Protein AF-A0A1I7ICJ1-F1 (afdb_monomer_lite)

Sequence (61 aa):
MERQKVDGRKYVVWIKGRDGWRPGKAVDRDRAEALVQRLSGGPWSYRMVPAPRTTVEDLAE

Foldseek 3Di:
DPPPPQPVWWKWKWKQDPVGTDTDDTHGPVVNVVVVVVPVVDPIDMDIGTPDPDDSVNVPD

Radius of gyration: 12.44 Å; chains: 1; bounding box: 25×28×33 Å

Structure (mmCIF, N/CA/C/O backbone):
data_AF-A0A1I7ICJ1-F1
#
_entry.id   AF-A0A1I7ICJ1-F1
#
loop_
_atom_site.group_PDB
_atom_site.id
_atom_site.type_symbol
_atom_site.label_atom_id
_atom_site.label_alt_id
_atom_site.label_comp_id
_atom_site.label_asym_id
_atom_site.label_entity_id
_atom_site.label_seq_id
_atom_site.pdbx_PDB_ins_code
_atom_site.Cartn_x
_atom_site.Cartn_y
_atom_site.Cartn_z
_atom_site.occupancy
_atom_site.B_iso_or_equiv
_atom_site.auth_seq_id
_atom_site.auth_comp_id
_atom_site.auth_asym_id
_atom_site.auth_atom_id
_atom_site.pdbx_PDB_model_num
ATOM 1 N N . MET A 1 1 ? -6.544 21.343 18.385 1.00 39.66 1 MET A N 1
ATOM 2 C CA . MET A 1 1 ? -5.889 20.064 18.036 1.00 39.66 1 MET A CA 1
ATOM 3 C C . MET A 1 1 ? -6.976 19.091 17.636 1.00 39.66 1 MET A C 1
ATOM 5 O O . MET A 1 1 ? -7.612 18.493 18.496 1.00 39.66 1 MET A O 1
ATOM 9 N N . GLU A 1 2 ? -7.277 19.039 16.343 1.00 43.97 2 GLU A N 1
ATOM 10 C CA . GLU A 1 2 ? -8.290 18.136 15.810 1.00 43.97 2 GLU A CA 1
ATOM 11 C C . GLU A 1 2 ? -7.769 16.709 15.991 1.00 43.97 2 GLU A C 1
ATOM 13 O O . GLU A 1 2 ? -6.762 16.319 15.400 1.00 43.97 2 GLU A O 1
ATOM 18 N N . ARG A 1 3 ? -8.381 15.961 16.916 1.00 49.25 3 ARG A N 1
ATOM 19 C CA . ARG A 1 3 ? -8.094 14.538 17.083 1.00 49.25 3 ARG A CA 1
ATOM 20 C C .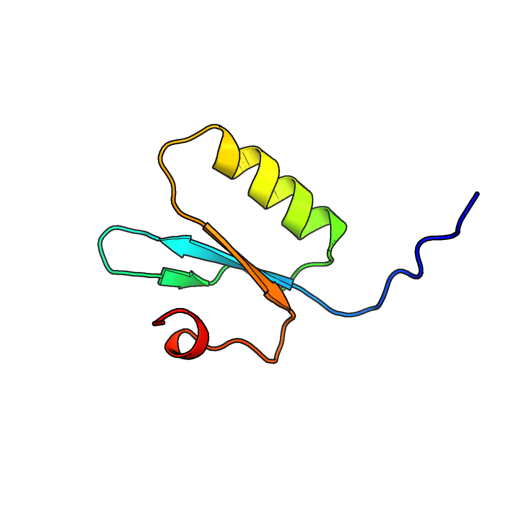 ARG A 1 3 ? -8.534 13.882 15.785 1.00 49.25 3 ARG A C 1
ATOM 22 O O . ARG A 1 3 ? -9.732 13.685 15.592 1.00 49.25 3 ARG A O 1
ATOM 29 N N . GLN A 1 4 ? -7.579 13.597 14.898 1.00 52.59 4 GLN A N 1
ATOM 30 C CA . GLN A 1 4 ? -7.801 12.707 13.768 1.00 52.59 4 GLN A CA 1
ATOM 31 C C . GLN A 1 4 ? -8.458 11.460 14.344 1.00 52.59 4 GLN A C 1
ATOM 33 O O . GLN A 1 4 ? -7.838 10.709 15.099 1.00 52.59 4 GLN A O 1
ATOM 38 N N . LYS A 1 5 ? -9.756 11.296 14.075 1.00 49.25 5 LYS A N 1
ATOM 39 C CA . LYS A 1 5 ? -10.441 10.040 14.332 1.00 49.25 5 LYS A CA 1
ATOM 40 C C . LYS A 1 5 ? -9.631 9.026 13.544 1.00 49.25 5 LYS A C 1
ATOM 42 O O . LYS A 1 5 ? -9.597 9.108 12.317 1.00 49.25 5 LYS A O 1
ATOM 47 N N . VAL A 1 6 ? -8.917 8.150 14.246 1.00 54.25 6 VAL A N 1
ATOM 48 C CA . VAL A 1 6 ? -8.287 6.981 13.639 1.00 54.25 6 VAL A CA 1
ATOM 49 C C . VAL A 1 6 ? -9.460 6.121 13.202 1.00 54.25 6 VAL A C 1
ATOM 51 O O . VAL A 1 6 ? -9.985 5.307 13.956 1.00 54.25 6 VAL A O 1
ATOM 54 N N . ASP A 1 7 ? -9.994 6.447 12.030 1.00 60.47 7 ASP A N 1
ATOM 55 C CA . ASP A 1 7 ? -11.015 5.672 11.370 1.00 60.47 7 ASP A CA 1
ATOM 56 C C . ASP A 1 7 ? -10.368 4.298 11.201 1.00 60.47 7 ASP A C 1
ATOM 58 O O . ASP A 1 7 ? -9.363 4.178 10.504 1.00 60.47 7 ASP A O 1
ATOM 62 N N . GLY A 1 8 ? -10.862 3.281 11.916 1.00 66.38 8 GLY A N 1
ATOM 63 C CA . GLY A 1 8 ? -10.297 1.921 11.929 1.00 66.38 8 GLY A CA 1
ATOM 64 C C . GLY A 1 8 ? -10.318 1.226 10.558 1.00 66.38 8 GLY A C 1
ATOM 65 O O . GLY A 1 8 ? -10.090 0.019 10.461 1.00 66.38 8 GLY A O 1
ATOM 66 N N . ARG A 1 9 ? -10.625 1.977 9.494 1.00 79.56 9 ARG A N 1
ATOM 67 C CA . ARG A 1 9 ? -10.413 1.630 8.098 1.00 79.56 9 ARG A CA 1
ATOM 68 C C . ARG A 1 9 ? -8.938 1.362 7.846 1.00 79.56 9 ARG A C 1
ATOM 70 O O . ARG A 1 9 ? -8.067 2.217 8.003 1.00 79.56 9 ARG A O 1
ATOM 77 N N . LYS A 1 10 ? -8.692 0.150 7.370 1.00 87.69 10 LYS A N 1
ATOM 78 C CA . LYS A 1 10 ? -7.403 -0.243 6.819 1.00 87.69 10 LYS A CA 1
ATOM 79 C C . LYS A 1 10 ? -7.305 0.213 5.370 1.00 87.69 10 LYS A C 1
ATOM 81 O O . LYS A 1 10 ? -8.309 0.402 4.691 1.00 87.69 10 LYS A O 1
ATOM 86 N N . TYR A 1 11 ? -6.083 0.331 4.892 1.00 89.12 11 TYR A N 1
ATOM 87 C CA . TYR A 1 11 ? -5.722 0.718 3.544 1.00 89.12 11 TYR A CA 1
ATOM 88 C C . TYR A 1 11 ? -4.738 -0.292 2.974 1.00 89.12 11 TYR A C 1
ATOM 90 O O . TYR A 1 11 ? -3.906 -0.843 3.693 1.00 89.12 11 TYR A O 1
ATOM 98 N N . VAL A 1 12 ? -4.824 -0.526 1.673 1.00 90.25 12 VAL A N 1
ATOM 99 C CA . VAL A 1 12 ? -3.860 -1.326 0.920 1.00 90.25 12 VAL A CA 1
ATOM 100 C C . VAL A 1 12 ? -3.134 -0.394 -0.034 1.00 90.25 12 VAL A C 1
ATOM 102 O O . VAL A 1 12 ? -3.752 0.423 -0.715 1.00 90.25 12 VAL A O 1
ATOM 105 N N . VAL A 1 13 ? -1.810 -0.513 -0.079 1.00 90.75 13 VAL A N 1
ATOM 106 C CA . VAL A 1 13 ? -0.992 0.148 -1.095 1.00 90.75 13 VAL A CA 1
ATOM 107 C C . VAL A 1 13 ? -0.720 -0.864 -2.194 1.00 90.75 13 VAL A C 1
ATOM 109 O O . VAL A 1 13 ? -0.098 -1.900 -1.961 1.00 90.75 13 VAL A O 1
ATOM 112 N N . TRP A 1 14 ? -1.215 -0.566 -3.383 1.00 90.62 14 TRP A N 1
ATOM 113 C CA . TRP A 1 14 ? -0.950 -1.311 -4.598 1.00 90.62 14 TRP A CA 1
ATOM 114 C C . TRP A 1 14 ? 0.259 -0.728 -5.298 1.00 90.62 14 TRP A C 1
ATOM 116 O O . TRP A 1 14 ? 0.402 0.491 -5.373 1.00 90.62 14 TRP A O 1
ATOM 126 N N . ILE A 1 15 ? 1.112 -1.596 -5.828 1.00 90.00 15 ILE A N 1
ATOM 127 C CA . ILE A 1 15 ? 2.323 -1.204 -6.547 1.00 90.00 15 ILE A CA 1
ATOM 128 C C . ILE A 1 15 ? 2.259 -1.824 -7.939 1.00 90.00 15 ILE A C 1
ATOM 130 O O . ILE A 1 15 ? 2.039 -3.030 -8.078 1.00 90.00 15 ILE A O 1
ATOM 134 N N . LYS A 1 16 ? 2.430 -1.002 -8.975 1.00 88.12 16 LYS A N 1
ATOM 135 C CA . LYS A 1 16 ? 2.482 -1.447 -10.366 1.00 88.12 16 LYS A CA 1
ATOM 136 C C . LYS A 1 16 ? 3.866 -2.023 -10.640 1.00 88.12 16 LYS A C 1
ATOM 138 O O . LYS A 1 16 ? 4.857 -1.297 -10.696 1.00 88.12 16 LYS A O 1
ATOM 143 N N . GLY A 1 17 ? 3.925 -3.342 -10.762 1.00 85.44 17 GLY A N 1
ATOM 144 C CA . GLY A 1 17 ? 5.099 -4.064 -11.231 1.00 85.44 17 GLY A CA 1
ATOM 145 C C . GLY A 1 17 ? 5.043 -4.315 -12.736 1.00 85.44 17 GLY A C 1
ATOM 146 O O . GLY A 1 17 ? 4.128 -3.872 -13.430 1.00 85.44 17 GLY A O 1
ATOM 147 N N . ARG A 1 18 ? 6.013 -5.089 -13.230 1.00 84.00 18 ARG A N 1
ATOM 148 C CA . ARG A 1 18 ? 6.090 -5.511 -14.637 1.00 84.00 18 ARG A CA 1
ATOM 149 C C . ARG A 1 18 ? 4.864 -6.316 -15.086 1.00 84.00 18 ARG A C 1
ATOM 151 O O . ARG A 1 18 ? 4.409 -6.139 -16.206 1.00 84.00 18 ARG A O 1
ATOM 158 N N . ASP A 1 19 ? 4.329 -7.151 -14.197 1.00 85.19 19 ASP A N 1
ATOM 159 C CA . ASP A 1 19 ? 3.221 -8.075 -14.486 1.00 85.19 19 ASP A CA 1
ATOM 160 C C . ASP A 1 19 ? 1.843 -7.522 -14.071 1.00 85.19 19 ASP A C 1
ATOM 162 O O . ASP A 1 19 ? 0.861 -8.258 -14.058 1.00 85.19 19 ASP A O 1
ATOM 166 N N . GLY A 1 20 ? 1.764 -6.241 -13.684 1.00 86.44 20 GLY A N 1
ATOM 167 C CA . GLY A 1 20 ? 0.526 -5.586 -13.248 1.00 86.44 20 GLY A CA 1
ATOM 168 C C . GLY A 1 20 ? 0.542 -5.095 -11.798 1.00 86.44 20 GLY A C 1
ATOM 169 O O . GLY A 1 20 ? 1.594 -4.951 -11.168 1.00 86.44 20 GLY A O 1
ATOM 170 N N . TRP A 1 21 ? -0.645 -4.785 -11.276 1.00 87.69 21 TRP A N 1
ATOM 171 C CA . TRP A 1 21 ? -0.838 -4.267 -9.922 1.00 87.69 21 TRP A CA 1
ATOM 172 C C . TRP A 1 21 ? -0.731 -5.381 -8.879 1.00 87.69 21 TRP A C 1
ATOM 174 O O . TRP A 1 21 ? -1.451 -6.374 -8.942 1.00 87.69 21 TRP A O 1
ATOM 184 N N . ARG A 1 22 ? 0.147 -5.203 -7.886 1.00 86.81 22 ARG A N 1
ATOM 185 C CA . ARG A 1 22 ? 0.310 -6.139 -6.765 1.00 86.81 22 ARG A CA 1
ATOM 186 C C . ARG A 1 22 ? -0.153 -5.493 -5.455 1.00 86.81 22 ARG A C 1
ATOM 188 O O . ARG A 1 22 ? 0.324 -4.397 -5.145 1.00 86.81 22 ARG A O 1
ATOM 195 N N . PRO A 1 23 ? -1.051 -6.137 -4.687 1.00 87.12 23 PRO A N 1
ATOM 196 C CA . PRO A 1 23 ? -1.522 -5.589 -3.424 1.00 87.12 23 PRO A CA 1
ATOM 197 C C . PRO A 1 23 ? -0.488 -5.799 -2.320 1.00 87.12 23 PRO A C 1
ATOM 199 O O . PRO A 1 23 ? 0.079 -6.883 -2.170 1.00 87.12 23 PRO A O 1
ATOM 202 N N . GLY A 1 24 ? -0.274 -4.766 -1.510 1.00 86.12 24 GLY A N 1
ATOM 203 C CA . GLY A 1 24 ? 0.400 -4.886 -0.223 1.00 86.12 24 GLY A CA 1
ATOM 204 C C . GLY A 1 24 ? -0.510 -5.451 0.874 1.00 86.12 24 GLY A C 1
ATOM 205 O O . GLY A 1 24 ? -1.644 -5.870 0.642 1.00 86.12 24 GLY A O 1
ATOM 206 N N . LYS A 1 25 ? -0.020 -5.429 2.117 1.00 86.75 25 LYS A N 1
ATOM 207 C CA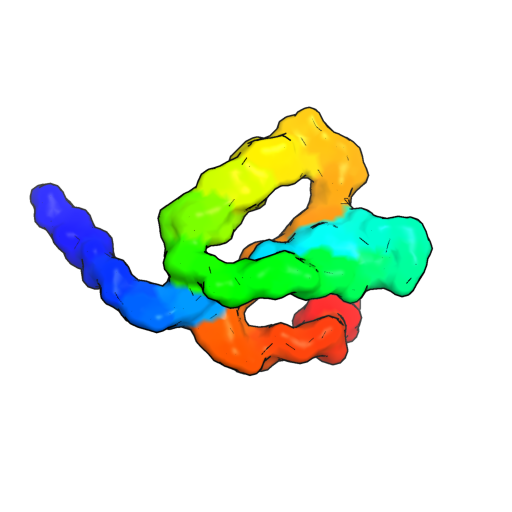 . LYS A 1 25 ? -0.842 -5.759 3.290 1.00 86.75 25 LYS A CA 1
ATOM 208 C C . LYS A 1 25 ? -1.795 -4.612 3.624 1.00 86.75 25 LYS A C 1
ATOM 210 O O . LYS A 1 25 ? -1.434 -3.447 3.480 1.00 86.75 25 LYS A O 1
ATOM 215 N N . ALA A 1 26 ? -2.974 -4.959 4.139 1.00 89.50 26 ALA A N 1
ATOM 216 C CA . ALA A 1 26 ? -3.892 -3.992 4.723 1.00 89.50 26 ALA A CA 1
ATOM 217 C C . ALA A 1 26 ? -3.298 -3.437 6.029 1.00 89.50 26 ALA A C 1
ATOM 219 O O . ALA A 1 26 ? -3.081 -4.185 6.985 1.00 89.50 26 ALA A O 1
ATOM 220 N N . VAL A 1 27 ? -3.030 -2.137 6.057 1.00 90.31 27 VAL A N 1
ATOM 221 C CA . VAL A 1 27 ? -2.413 -1.407 7.171 1.00 90.31 27 VAL A CA 1
ATOM 222 C C . VAL A 1 27 ? -3.243 -0.180 7.524 1.00 90.31 27 VAL A C 1
ATOM 224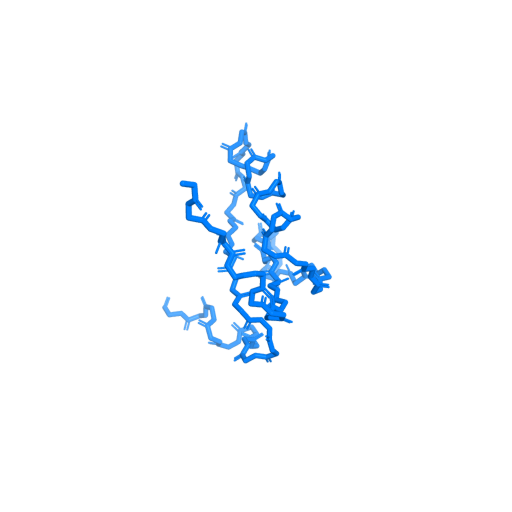 O O . VAL A 1 27 ? -4.110 0.224 6.759 1.00 90.31 27 VAL A O 1
ATOM 227 N N . ASP A 1 28 ? -3.002 0.430 8.675 1.00 90.88 28 ASP A N 1
ATOM 228 C CA . ASP A 1 28 ? -3.647 1.694 9.032 1.00 90.88 28 ASP A CA 1
ATOM 229 C C . ASP A 1 28 ? -3.208 2.832 8.101 1.00 90.88 28 ASP A C 1
ATOM 231 O O . ASP A 1 28 ? -2.176 2.751 7.425 1.00 90.88 28 ASP A O 1
ATOM 235 N N . ARG A 1 29 ? -3.992 3.913 8.084 1.00 87.44 29 ARG A N 1
ATOM 236 C CA . ARG A 1 29 ? -3.775 5.055 7.188 1.00 87.44 29 ARG A CA 1
ATOM 237 C C . ARG A 1 29 ? -2.352 5.619 7.272 1.00 87.44 29 ARG A C 1
ATOM 239 O O . ARG A 1 29 ? -1.699 5.732 6.244 1.00 87.44 29 ARG A O 1
ATOM 246 N N . ASP A 1 30 ? -1.858 5.871 8.482 1.00 90.12 30 ASP A N 1
ATOM 247 C CA . ASP A 1 30 ? -0.519 6.431 8.730 1.00 90.12 30 ASP A CA 1
ATOM 248 C C . ASP A 1 30 ? 0.599 5.562 8.121 1.00 90.12 30 ASP A C 1
ATOM 250 O O . ASP A 1 30 ? 1.484 6.036 7.407 1.00 90.12 30 ASP A O 1
ATOM 254 N N . ARG A 1 31 ? 0.492 4.238 8.294 1.00 91.25 31 ARG A N 1
ATOM 255 C CA . ARG A 1 31 ? 1.415 3.264 7.696 1.00 91.25 31 ARG A CA 1
ATOM 256 C C . ARG A 1 31 ? 1.339 3.257 6.170 1.00 91.25 31 ARG A C 1
ATOM 258 O O . ARG A 1 31 ? 2.374 3.112 5.520 1.00 91.25 31 ARG A O 1
ATOM 265 N N . ALA A 1 32 ? 0.142 3.369 5.599 1.00 90.19 32 ALA A N 1
ATOM 266 C CA . ALA A 1 32 ? -0.037 3.444 4.153 1.00 90.19 32 ALA A CA 1
ATOM 267 C C . ALA A 1 32 ? 0.534 4.751 3.575 1.00 90.19 32 ALA A C 1
ATOM 269 O O . ALA A 1 32 ? 1.234 4.703 2.565 1.00 90.19 32 ALA A O 1
ATOM 270 N N . GLU A 1 33 ? 0.332 5.887 4.245 1.00 91.25 33 GLU A N 1
ATOM 271 C CA . GLU A 1 33 ? 0.914 7.179 3.860 1.00 91.25 33 GLU A CA 1
ATOM 272 C C . GLU A 1 33 ? 2.448 7.139 3.922 1.00 91.25 33 GLU A C 1
ATOM 274 O O . GLU A 1 33 ? 3.115 7.559 2.976 1.00 91.25 33 GLU A O 1
ATOM 279 N N . ALA A 1 34 ? 3.027 6.528 4.960 1.00 91.56 34 ALA A N 1
ATOM 280 C CA . ALA A 1 34 ? 4.474 6.329 5.057 1.00 91.56 34 ALA A CA 1
ATOM 281 C C . ALA A 1 34 ? 5.038 5.440 3.928 1.00 91.56 34 ALA A C 1
ATOM 283 O O . ALA A 1 34 ? 6.148 5.669 3.441 1.00 91.56 34 ALA A O 1
ATOM 284 N N . LEU A 1 35 ? 4.293 4.417 3.489 1.00 89.75 35 LEU A N 1
ATOM 285 C CA . LEU A 1 35 ? 4.671 3.590 2.336 1.00 89.75 35 LEU A CA 1
ATOM 286 C C . LEU A 1 35 ? 4.607 4.386 1.030 1.00 89.75 35 LEU A C 1
ATOM 288 O O . LEU A 1 35 ? 5.540 4.322 0.233 1.00 89.75 35 LEU A O 1
ATOM 292 N N . VAL A 1 36 ? 3.541 5.160 0.833 1.00 90.62 36 VAL A N 1
ATOM 293 C CA . VAL A 1 36 ? 3.371 6.041 -0.328 1.00 90.62 36 VAL A CA 1
ATOM 294 C C . VAL A 1 36 ? 4.502 7.063 -0.416 1.00 90.62 36 VAL A C 1
ATOM 296 O O . VAL A 1 36 ? 5.104 7.199 -1.477 1.00 90.62 36 VAL A O 1
ATOM 299 N N . GLN A 1 37 ? 4.867 7.717 0.689 1.00 91.25 37 GLN A N 1
ATOM 300 C CA . GLN A 1 37 ? 5.984 8.668 0.710 1.00 91.25 37 GLN A CA 1
ATOM 301 C C . GLN A 1 37 ? 7.307 8.017 0.290 1.00 91.25 37 GLN A C 1
ATOM 303 O O . GLN A 1 37 ? 8.065 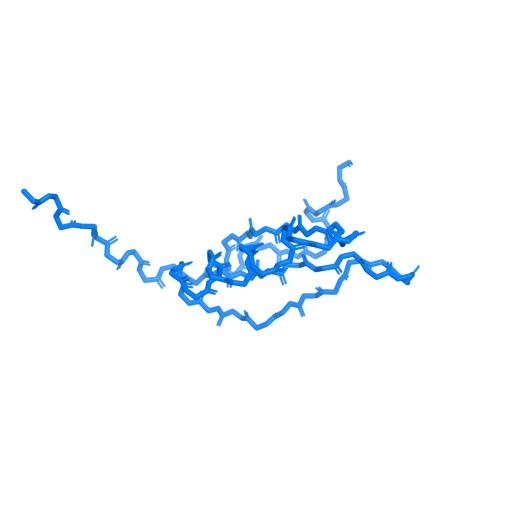8.602 -0.480 1.00 91.25 37 GLN A O 1
ATOM 308 N N . ARG A 1 38 ? 7.566 6.780 0.737 1.00 88.62 38 ARG A N 1
ATOM 309 C CA . ARG A 1 38 ? 8.753 6.017 0.320 1.00 88.62 38 ARG A CA 1
ATOM 310 C C . ARG A 1 38 ? 8.739 5.676 -1.170 1.00 88.62 38 ARG A C 1
ATOM 312 O O . ARG A 1 38 ? 9.781 5.742 -1.813 1.00 88.62 38 ARG A O 1
ATOM 319 N N . LEU A 1 39 ? 7.580 5.311 -1.716 1.00 87.56 39 LEU A N 1
ATOM 320 C CA . LEU A 1 39 ? 7.430 4.963 -3.132 1.00 87.56 39 LEU A CA 1
ATOM 321 C C . LEU A 1 39 ? 7.479 6.193 -4.043 1.00 87.56 39 LEU A C 1
ATOM 323 O O . LEU A 1 39 ? 7.989 6.096 -5.156 1.00 87.56 39 LEU A O 1
ATOM 327 N N . SER A 1 40 ? 7.017 7.348 -3.559 1.00 85.12 40 SER A N 1
ATOM 328 C CA . SER A 1 40 ? 7.024 8.610 -4.303 1.00 85.12 40 SER A CA 1
ATOM 329 C C . SER A 1 40 ? 8.423 9.109 -4.664 1.00 85.12 40 SER A C 1
ATOM 331 O O . SER A 1 40 ? 8.551 9.931 -5.564 1.00 85.12 40 SER A O 1
ATOM 333 N N . GLY A 1 41 ? 9.464 8.624 -3.982 1.00 84.44 41 GLY A N 1
ATOM 334 C CA . GLY A 1 41 ? 10.860 8.922 -4.308 1.00 84.44 41 GLY A CA 1
ATOM 335 C C . GLY A 1 41 ? 11.451 8.066 -5.435 1.00 84.44 41 GLY A C 1
ATOM 336 O O . GLY A 1 41 ? 12.622 8.236 -5.758 1.00 84.44 41 GLY A O 1
ATOM 337 N N . GLY A 1 42 ? 10.692 7.128 -6.013 1.00 84.19 42 GLY A N 1
ATOM 338 C CA . GLY A 1 42 ? 11.168 6.223 -7.061 1.00 84.19 42 GLY A CA 1
ATOM 339 C C . GLY A 1 42 ? 10.269 6.185 -8.304 1.00 84.19 42 GLY A C 1
ATOM 340 O O . GLY A 1 42 ? 9.202 6.792 -8.322 1.00 84.19 42 GLY A O 1
ATOM 341 N N . PRO A 1 43 ? 10.658 5.428 -9.347 1.00 85.25 43 PRO A N 1
ATOM 342 C CA . PRO A 1 43 ? 9.922 5.330 -10.614 1.00 85.25 43 PRO A CA 1
ATOM 343 C C . PRO A 1 43 ? 8.679 4.417 -10.541 1.00 85.25 43 PRO A C 1
ATOM 345 O O . PRO A 1 43 ? 8.221 3.893 -11.555 1.00 85.25 43 PRO A O 1
ATOM 348 N N . TRP A 1 44 ? 8.147 4.163 -9.345 1.00 86.00 44 TRP A N 1
ATOM 349 C CA . TRP A 1 44 ? 7.070 3.200 -9.126 1.00 86.00 44 TRP A CA 1
ATOM 350 C C . TRP A 1 44 ? 5.709 3.879 -9.248 1.00 86.00 44 TRP A C 1
ATOM 352 O O . TRP A 1 44 ? 5.462 4.895 -8.603 1.00 86.00 44 TRP A O 1
ATOM 362 N N . SER A 1 45 ? 4.780 3.289 -10.004 1.00 89.50 45 SER A N 1
ATOM 363 C CA . SER A 1 45 ? 3.371 3.686 -9.903 1.00 89.50 45 SER A CA 1
ATOM 364 C C . SER A 1 45 ? 2.727 2.965 -8.723 1.00 89.50 45 SER A C 1
ATOM 366 O O . SER A 1 45 ? 2.865 1.748 -8.583 1.00 89.50 45 SER A O 1
ATOM 368 N N . TYR A 1 46 ? 2.009 3.699 -7.881 1.00 90.06 46 TYR A N 1
ATOM 369 C CA . TYR A 1 46 ? 1.330 3.151 -6.712 1.00 90.06 46 TYR A CA 1
ATOM 370 C C . TYR A 1 46 ? -0.089 3.719 -6.579 1.00 90.06 46 TYR A C 1
ATOM 372 O O . TYR A 1 46 ? -0.386 4.792 -7.101 1.00 90.06 46 TYR A O 1
ATOM 380 N N . ARG A 1 47 ? -0.972 3.003 -5.878 1.00 88.25 47 ARG A N 1
ATOM 381 C CA . ARG A 1 47 ? -2.315 3.473 -5.500 1.00 88.25 47 ARG A CA 1
ATOM 382 C C . ARG A 1 47 ? -2.616 3.059 -4.064 1.00 88.25 47 ARG A C 1
ATOM 384 O O . ARG A 1 47 ? -2.489 1.888 -3.718 1.00 88.25 47 ARG A O 1
ATOM 391 N N . MET A 1 48 ? -3.013 4.013 -3.229 1.00 88.00 48 MET A N 1
ATOM 392 C CA . MET A 1 48 ? -3.486 3.755 -1.869 1.00 88.00 48 MET A CA 1
ATOM 393 C C . MET A 1 48 ? -5.009 3.739 -1.869 1.00 88.00 48 MET A C 1
ATOM 395 O O . MET A 1 48 ? -5.634 4.699 -2.311 1.00 88.00 48 MET A O 1
ATOM 399 N N . VAL A 1 49 ? -5.598 2.659 -1.365 1.00 86.38 49 VAL A N 1
ATOM 400 C CA . VAL A 1 49 ? -7.046 2.427 -1.435 1.00 86.38 49 VAL A CA 1
ATOM 401 C C . VAL A 1 49 ? -7.582 1.854 -0.120 1.00 86.38 49 VAL A C 1
ATOM 403 O O . VAL A 1 49 ? -6.848 1.145 0.574 1.00 86.38 49 VAL A O 1
ATOM 406 N N . PRO A 1 50 ? -8.831 2.156 0.272 1.00 85.31 50 PRO A N 1
ATOM 407 C CA . PRO A 1 50 ? -9.423 1.638 1.503 1.00 85.31 50 PRO A CA 1
ATOM 408 C C . PRO A 1 50 ? -9.787 0.144 1.395 1.00 85.31 50 PRO A C 1
ATOM 410 O O . PRO A 1 50 ? -10.564 -0.277 0.543 1.00 85.31 50 PRO A O 1
ATOM 413 N N . ALA A 1 51 ? -9.289 -0.671 2.322 1.00 81.06 51 ALA A N 1
ATOM 414 C CA . ALA A 1 51 ? -9.689 -2.067 2.488 1.00 81.06 51 ALA A CA 1
ATOM 415 C C . ALA A 1 51 ? -10.999 -2.184 3.296 1.00 81.06 51 ALA A C 1
ATOM 417 O O . ALA A 1 51 ? -11.262 -1.344 4.160 1.00 81.06 51 ALA A O 1
ATOM 418 N N . PRO A 1 52 ? -11.820 -3.232 3.086 1.00 67.62 52 PRO A N 1
ATOM 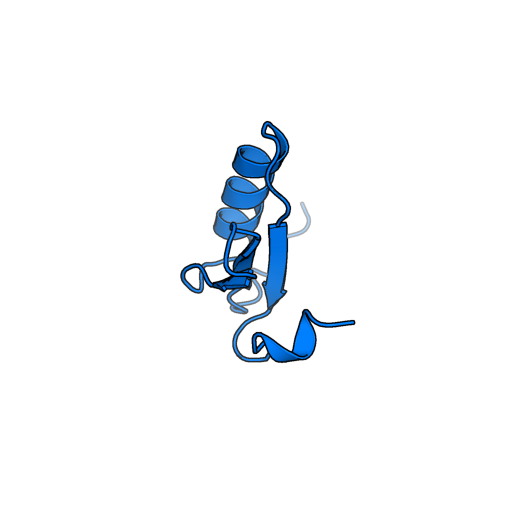419 C CA . PRO A 1 52 ? -11.636 -4.363 2.166 1.00 67.62 52 PRO A CA 1
ATOM 420 C C . PRO A 1 52 ? -12.214 -4.131 0.757 1.00 67.62 52 PRO A C 1
ATOM 422 O O . PRO A 1 52 ? -12.284 -5.072 -0.022 1.00 67.62 52 PRO A O 1
ATOM 425 N N . ARG A 1 53 ? -12.668 -2.912 0.430 1.00 59.41 53 ARG A N 1
ATOM 426 C CA . ARG A 1 53 ? -13.503 -2.652 -0.756 1.00 59.41 53 ARG A CA 1
ATOM 427 C C . ARG A 1 53 ? -12.771 -2.624 -2.099 1.00 59.41 53 ARG A C 1
ATOM 429 O O . ARG A 1 53 ? -13.444 -2.493 -3.108 1.00 59.41 53 ARG A O 1
ATOM 436 N N . THR A 1 54 ? -11.450 -2.763 -2.136 1.00 59.84 54 THR A N 1
ATOM 437 C CA . THR A 1 54 ? -10.701 -2.615 -3.389 1.00 59.84 54 THR A CA 1
ATOM 438 C C . THR A 1 54 ? -10.068 -3.932 -3.828 1.00 59.84 54 THR A C 1
ATOM 440 O O . THR A 1 54 ? -9.087 -4.383 -3.231 1.00 59.84 54 THR A O 1
ATOM 443 N N . THR A 1 55 ? -10.621 -4.543 -4.877 1.00 59.66 55 THR A N 1
ATOM 444 C CA . THR A 1 55 ? -9.980 -5.621 -5.649 1.00 59.66 55 THR A CA 1
ATOM 445 C C . THR A 1 55 ? -9.144 -5.016 -6.788 1.00 59.66 55 THR A C 1
ATOM 447 O O . THR A 1 55 ? -9.267 -3.828 -7.079 1.00 59.66 55 THR A O 1
ATOM 450 N N . VAL A 1 56 ? -8.267 -5.808 -7.432 1.00 57.75 56 VAL A N 1
ATOM 451 C CA . VAL A 1 56 ? -7.498 -5.383 -8.634 1.00 57.75 56 VAL A CA 1
ATOM 452 C C . VAL A 1 56 ? -8.400 -4.711 -9.671 1.00 57.75 56 VAL A C 1
ATOM 454 O O . VAL A 1 56 ? -7.966 -3.781 -10.345 1.00 57.75 56 VAL A O 1
ATOM 457 N N . GLU A 1 57 ? -9.628 -5.208 -9.805 1.00 58.62 57 GLU A N 1
ATOM 458 C CA . GLU A 1 57 ? -10.603 -4.795 -10.816 1.00 58.62 57 GLU A CA 1
ATOM 459 C C . GLU A 1 57 ? -10.989 -3.317 -10.679 1.00 58.62 57 GLU A C 1
ATOM 461 O O . GLU A 1 57 ? -11.190 -2.650 -11.683 1.00 58.62 57 GLU A O 1
ATOM 466 N N . ASP A 1 58 ? -10.970 -2.775 -9.461 1.00 59.19 58 ASP A N 1
ATOM 467 C CA . ASP A 1 58 ? -11.244 -1.361 -9.169 1.00 59.19 58 ASP A CA 1
ATOM 468 C C . 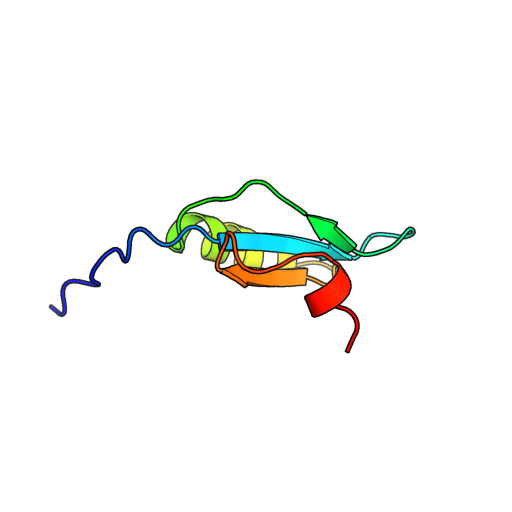ASP A 1 58 ? -10.064 -0.437 -9.565 1.00 59.19 58 ASP A C 1
ATOM 470 O O . ASP A 1 58 ? -10.168 0.786 -9.571 1.00 59.19 58 ASP A O 1
ATOM 474 N N . LEU A 1 59 ? -8.888 -1.008 -9.870 1.00 60.88 59 LEU A N 1
ATOM 475 C CA . LEU A 1 59 ? -7.695 -0.254 -10.281 1.00 60.88 59 LEU A CA 1
ATOM 476 C C . LEU A 1 59 ? -7.530 -0.154 -11.799 1.00 60.88 59 LEU A C 1
ATOM 478 O O . LEU A 1 59 ? -6.694 0.630 -12.259 1.00 60.88 59 LEU A O 1
ATOM 482 N N . ALA A 1 60 ? -8.273 -0.962 -12.553 1.00 58.06 60 ALA A N 1
ATOM 483 C CA . ALA A 1 60 ? -8.312 -0.950 -14.006 1.00 58.06 60 ALA A CA 1
ATOM 484 C C . ALA A 1 60 ? -9.435 -0.011 -14.472 1.00 58.06 60 ALA A C 1
ATOM 486 O O . ALA A 1 60 ? -10.481 -0.467 -14.921 1.00 58.06 60 ALA A O 1
ATOM 487 N N . GLU A 1 61 ? -9.214 1.295 -14.320 1.00 50.28 61 GLU A N 1
ATOM 488 C CA . GLU A 1 61 ? -9.986 2.325 -15.034 1.00 50.28 61 GLU A CA 1
ATOM 489 C C . GLU A 1 61 ? -9.185 2.789 -16.254 1.00 50.28 61 GLU A C 1
ATOM 491 O O . GLU A 1 61 ? -7.955 3.002 -16.085 1.00 50.28 61 GLU A O 1
#

Secondary structure (DSSP, 8-state):
----------EEEEEEETTEEEE---B-HHHHHHHHHHHTTTT-EEEEEESSS--GGGG--

Organism: NCBI:txid392015

pLDDT: mean 78.4, std 15.2, range [39.66, 91.56]